Protein AF-A0A8T0TBL3-F1 (afdb_monomer_lite)

Sequence (130 aa):
MEKGKNKVEPILDEEERRWHKALHDFDIITEQFRSLIQKMNEWLQQHQESNEQAEETQAAPVGEESASVLLARATELSDTLWRFERELDDDDDCEASTSGSGLATDPEESLVEPKPEAPSADPKPEPSSP

Structure (mmCIF, N/CA/C/O backbone):
data_AF-A0A8T0TBL3-F1
#
_entry.id   AF-A0A8T0TBL3-F1
#
loop_
_atom_site.group_PDB
_atom_site.id
_atom_site.type_symbol
_atom_site.label_atom_id
_atom_site.label_alt_id
_atom_site.label_comp_id
_atom_site.label_asym_id
_atom_site.label_entity_id
_atom_site.label_seq_id
_atom_site.pdbx_PDB_ins_code
_atom_site.Cartn_x
_atom_site.Cartn_y
_atom_site.Cartn_z
_atom_site.occupancy
_atom_site.B_iso_or_equiv
_atom_site.auth_seq_id
_atom_site.auth_comp_id
_atom_site.auth_asym_id
_atom_site.auth_atom_id
_atom_site.pdbx_PDB_model_num
ATOM 1 N N . MET A 1 1 ? -2.395 33.628 -36.158 1.00 41.81 1 MET A N 1
ATOM 2 C CA . MET A 1 1 ? -2.385 32.156 -36.277 1.00 41.81 1 MET A CA 1
ATOM 3 C C . MET A 1 1 ? -1.526 31.626 -35.143 1.00 41.81 1 MET A C 1
ATOM 5 O O . MET A 1 1 ? -0.306 31.706 -35.232 1.00 41.81 1 MET A O 1
ATOM 9 N N . GLU A 1 2 ? -2.149 31.217 -34.037 1.00 49.22 2 GLU A N 1
ATOM 10 C CA . GLU A 1 2 ? -1.451 30.536 -32.942 1.00 49.22 2 GLU A CA 1
ATOM 11 C C . GLU A 1 2 ? -0.879 29.224 -33.476 1.00 49.22 2 GLU A C 1
ATOM 13 O O . GLU A 1 2 ? -1.616 28.353 -33.936 1.00 49.22 2 GLU A O 1
ATOM 18 N N . LYS A 1 3 ? 0.449 29.092 -33.465 1.00 55.41 3 LYS A N 1
ATOM 19 C CA . LYS A 1 3 ? 1.089 27.801 -33.699 1.00 55.41 3 LYS A CA 1
ATOM 20 C C . LYS A 1 3 ? 0.875 26.974 -32.441 1.00 55.41 3 LYS A C 1
ATOM 22 O O . LYS A 1 3 ? 1.502 27.242 -31.416 1.00 55.41 3 LYS A O 1
ATOM 27 N N . GLY A 1 4 ? -0.041 26.013 -32.532 1.00 59.50 4 GLY A N 1
ATOM 28 C CA . GLY A 1 4 ? -0.228 24.984 -31.521 1.00 59.50 4 GLY A CA 1
ATOM 29 C C . GLY A 1 4 ? 1.129 24.390 -31.168 1.00 59.50 4 GLY A C 1
ATOM 30 O O . GLY A 1 4 ? 1.851 23.896 -32.035 1.00 59.50 4 GLY A O 1
ATOM 31 N N . LYS A 1 5 ? 1.509 24.517 -29.897 1.00 59.78 5 LYS A N 1
ATOM 32 C CA . LYS A 1 5 ? 2.674 23.832 -29.350 1.00 59.78 5 LYS A CA 1
ATOM 33 C C . LYS A 1 5 ? 2.327 22.348 -29.376 1.00 59.78 5 LYS A C 1
ATOM 35 O O . LYS A 1 5 ? 1.626 21.874 -28.486 1.00 59.78 5 LYS A O 1
ATOM 40 N N . ASN A 1 6 ? 2.752 21.642 -30.420 1.00 61.88 6 ASN A N 1
ATOM 41 C CA . ASN A 1 6 ? 2.734 20.187 -30.414 1.00 61.88 6 ASN A CA 1
ATOM 42 C C . ASN A 1 6 ? 3.564 19.769 -29.199 1.00 61.88 6 ASN A C 1
ATOM 44 O O . ASN A 1 6 ? 4.763 20.048 -29.153 1.00 61.88 6 ASN A O 1
ATOM 48 N N . LYS A 1 7 ? 2.908 19.209 -28.177 1.00 58.91 7 LYS A N 1
ATOM 49 C CA . LYS A 1 7 ? 3.595 18.582 -27.051 1.00 58.91 7 LYS A CA 1
ATOM 50 C C . LYS A 1 7 ? 4.368 17.409 -27.641 1.00 58.91 7 LYS A C 1
ATOM 52 O O . LYS A 1 7 ? 3.777 16.391 -27.976 1.00 58.91 7 LYS A O 1
ATOM 57 N N . VAL A 1 8 ? 5.661 17.610 -27.865 1.00 64.19 8 VAL A N 1
ATOM 58 C CA . VAL A 1 8 ? 6.585 16.519 -28.146 1.00 64.19 8 VAL A CA 1
ATOM 59 C C . VAL A 1 8 ? 6.748 15.807 -26.814 1.00 64.19 8 VAL A C 1
ATOM 61 O O . VAL A 1 8 ? 7.282 16.395 -25.873 1.00 64.19 8 VAL A O 1
ATOM 64 N N . GLU A 1 9 ? 6.187 14.607 -26.697 1.00 64.12 9 GLU A N 1
ATOM 65 C CA . GLU A 1 9 ? 6.494 13.750 -25.558 1.00 64.12 9 GLU A CA 1
ATOM 66 C C . GLU A 1 9 ? 8.001 13.466 -25.571 1.00 64.12 9 GLU A C 1
ATOM 68 O O . GLU A 1 9 ? 8.557 13.200 -26.644 1.00 64.12 9 GLU A O 1
ATOM 73 N N . PRO A 1 10 ? 8.687 13.598 -24.424 1.00 69.81 10 PRO A N 1
ATOM 74 C CA . PRO A 1 10 ? 10.093 13.249 -24.345 1.00 69.81 10 PRO A CA 1
ATOM 75 C C . PRO A 1 10 ? 10.247 11.768 -24.702 1.00 69.81 10 PRO A C 1
ATOM 77 O O . PRO A 1 10 ? 9.549 10.911 -24.161 1.00 69.81 10 PRO A O 1
ATOM 80 N N . ILE A 1 11 ? 11.134 11.482 -25.654 1.00 78.75 11 ILE A N 1
ATOM 81 C CA . ILE A 1 11 ? 11.510 10.112 -25.994 1.00 78.75 11 ILE A CA 1
ATOM 82 C C . ILE A 1 11 ? 12.414 9.645 -24.859 1.00 78.75 11 ILE A C 1
ATOM 84 O O . ILE A 1 11 ? 13.592 9.989 -24.850 1.00 78.75 11 ILE A O 1
ATOM 88 N N . LEU A 1 12 ? 11.827 8.940 -23.894 1.00 80.25 12 LEU A N 1
ATOM 89 C CA . LEU A 1 12 ? 12.580 8.284 -22.832 1.00 80.25 12 LEU A CA 1
ATOM 90 C C . LEU A 1 12 ? 13.349 7.105 -23.421 1.00 80.25 12 LEU A C 1
ATOM 92 O O . LEU A 1 12 ? 12.801 6.355 -24.246 1.00 80.25 12 LEU A O 1
ATOM 96 N N . ASP A 1 13 ? 14.592 6.937 -22.988 1.00 87.75 13 ASP A N 1
ATOM 97 C CA . ASP A 1 13 ? 15.329 5.712 -23.272 1.00 87.75 13 ASP A CA 1
ATOM 98 C C . ASP A 1 13 ? 14.756 4.515 -22.478 1.00 87.75 13 ASP A C 1
ATOM 100 O O . ASP A 1 13 ? 13.783 4.632 -21.723 1.00 87.75 13 ASP A O 1
ATOM 104 N N . GLU A 1 14 ? 15.268 3.313 -22.747 1.00 87.62 14 GLU A N 1
ATOM 105 C CA . GLU A 1 14 ? 14.729 2.087 -22.144 1.00 87.62 14 GLU A CA 1
ATOM 106 C C . GLU A 1 14 ? 14.969 2.033 -20.628 1.00 87.62 14 GLU A C 1
ATOM 108 O O . GLU A 1 14 ? 14.106 1.566 -19.885 1.00 87.62 14 GLU A O 1
ATOM 113 N N . GLU A 1 15 ? 16.100 2.565 -20.167 1.00 88.38 15 GLU A N 1
ATOM 114 C CA . GLU A 1 15 ? 16.459 2.614 -18.752 1.00 88.38 15 GLU A CA 1
ATOM 115 C C . GLU A 1 15 ? 15.557 3.603 -18.005 1.00 88.38 15 GLU A C 1
ATOM 117 O O . GLU A 1 15 ? 14.950 3.254 -16.989 1.00 88.38 15 GLU A O 1
ATOM 122 N N . GLU A 1 16 ? 15.363 4.803 -18.553 1.00 90.38 16 GLU A N 1
ATOM 123 C CA . GLU A 1 16 ? 14.423 5.792 -18.032 1.00 90.38 16 GLU A CA 1
ATOM 124 C C . GLU A 1 16 ? 13.001 5.220 -17.966 1.00 90.38 16 GLU A C 1
ATOM 126 O O . GLU A 1 16 ? 12.301 5.394 -16.964 1.00 90.38 16 GLU A O 1
ATOM 131 N N . ARG A 1 17 ? 12.563 4.481 -18.996 1.00 90.12 17 ARG A N 1
ATOM 132 C CA . ARG A 1 17 ? 11.248 3.823 -18.989 1.00 90.12 17 ARG A CA 1
ATOM 133 C C . ARG A 1 17 ? 11.147 2.763 -17.890 1.00 90.12 17 ARG A C 1
ATOM 135 O O . ARG A 1 17 ? 10.107 2.695 -17.226 1.00 90.12 17 ARG A O 1
ATOM 142 N N . ARG A 1 18 ? 12.196 1.962 -17.678 1.00 90.25 18 ARG A N 1
ATOM 143 C CA . ARG A 1 18 ? 12.246 0.950 -16.612 1.00 90.25 18 ARG A CA 1
ATOM 144 C C . ARG A 1 18 ? 12.143 1.599 -15.236 1.00 90.25 18 ARG A C 1
ATOM 146 O O . ARG A 1 18 ? 11.291 1.189 -14.449 1.00 90.25 18 ARG A O 1
ATOM 153 N N . TRP A 1 19 ? 12.920 2.646 -14.968 1.00 93.25 19 TRP A N 1
ATOM 154 C CA . TRP A 1 19 ? 12.866 3.370 -13.695 1.00 93.25 19 TRP A CA 1
ATOM 155 C C . TRP A 1 19 ? 11.523 4.055 -13.464 1.00 93.25 19 TRP A C 1
ATOM 157 O O . TRP A 1 19 ? 10.980 3.992 -12.363 1.00 93.25 19 TRP A O 1
ATOM 167 N N . HIS A 1 20 ? 10.931 4.650 -14.501 1.00 93.19 20 HIS A N 1
ATOM 168 C CA . HIS A 1 20 ? 9.590 5.223 -14.400 1.00 93.19 20 HIS A CA 1
ATOM 169 C C . HIS A 1 20 ? 8.538 4.177 -14.020 1.00 93.19 20 HIS A C 1
ATOM 171 O O . HIS A 1 20 ? 7.677 4.449 -13.181 1.00 93.19 20 HIS A O 1
ATOM 177 N N . LYS A 1 21 ? 8.619 2.977 -14.603 1.00 93.50 21 LYS A N 1
ATOM 178 C CA . LYS A 1 21 ? 7.750 1.861 -14.227 1.00 93.50 21 LYS A CA 1
ATOM 179 C C . LYS A 1 21 ? 8.014 1.410 -12.788 1.00 93.50 21 LYS A C 1
ATOM 181 O O . LYS A 1 21 ? 7.062 1.249 -12.034 1.00 93.50 21 LYS A O 1
ATOM 186 N N . ALA A 1 22 ? 9.278 1.251 -12.399 1.00 95.00 22 ALA A N 1
ATOM 187 C CA . ALA A 1 22 ? 9.657 0.838 -11.049 1.00 95.00 22 ALA A CA 1
ATOM 188 C C . ALA A 1 22 ? 9.135 1.805 -9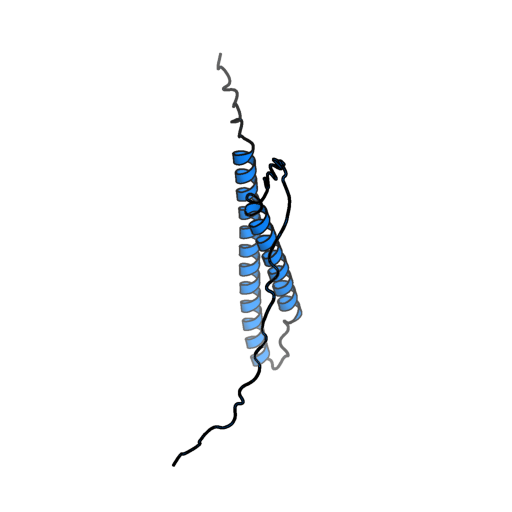.976 1.00 95.00 22 ALA A C 1
ATOM 190 O O . ALA A 1 22 ? 8.565 1.370 -8.980 1.00 95.00 22 ALA A O 1
ATOM 191 N N . LEU A 1 23 ? 9.268 3.114 -10.205 1.00 96.44 23 LEU A N 1
ATOM 192 C CA . LEU A 1 23 ? 8.747 4.142 -9.302 1.00 96.44 23 LEU A CA 1
ATOM 193 C C . LEU A 1 23 ? 7.223 4.065 -9.170 1.00 96.44 23 LEU A C 1
ATOM 195 O O . LEU A 1 23 ? 6.697 4.113 -8.063 1.00 96.44 23 LEU A O 1
ATOM 199 N N . HIS A 1 24 ? 6.517 3.895 -10.287 1.00 95.75 24 HIS A N 1
ATOM 200 C CA . HIS A 1 24 ? 5.064 3.753 -10.273 1.00 95.75 24 HIS A CA 1
ATOM 201 C C . HIS A 1 24 ? 4.606 2.489 -9.525 1.00 95.75 24 HIS A C 1
ATOM 203 O O . HIS A 1 24 ? 3.666 2.536 -8.732 1.00 95.75 24 HIS A O 1
ATOM 209 N N . ASP A 1 25 ? 5.275 1.358 -9.750 1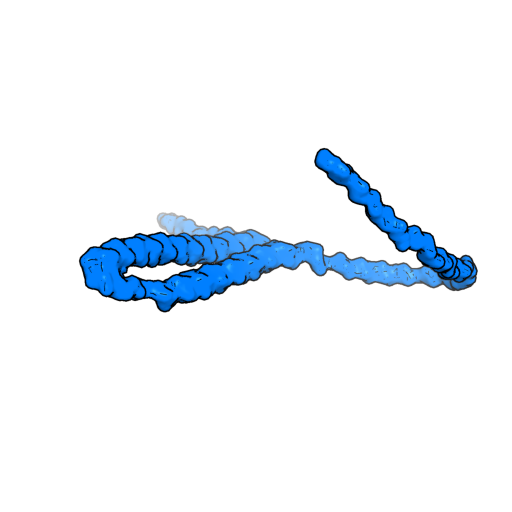.00 95.88 25 ASP A N 1
ATOM 210 C CA . ASP A 1 25 ? 4.963 0.105 -9.059 1.00 95.88 25 ASP A CA 1
ATOM 211 C C . ASP A 1 25 ? 5.252 0.220 -7.550 1.00 95.88 25 ASP A C 1
ATOM 213 O O . ASP A 1 25 ? 4.452 -0.234 -6.727 1.00 95.88 25 ASP A O 1
ATOM 217 N N . PHE A 1 26 ? 6.337 0.901 -7.172 1.00 96.94 26 PHE A N 1
ATOM 218 C CA . PHE A 1 26 ? 6.662 1.199 -5.778 1.00 96.94 26 PHE A CA 1
ATOM 219 C C . PHE A 1 26 ? 5.596 2.071 -5.098 1.00 96.94 26 PHE A C 1
ATOM 221 O O . PHE A 1 26 ? 5.167 1.763 -3.982 1.00 96.94 26 PHE A O 1
ATOM 228 N N . ASP A 1 27 ? 5.109 3.120 -5.767 1.00 97.62 27 ASP A N 1
ATOM 229 C CA . ASP A 1 27 ? 4.030 3.967 -5.245 1.00 97.62 27 ASP A CA 1
ATOM 230 C C . ASP A 1 27 ? 2.773 3.134 -4.944 1.00 97.62 27 ASP A C 1
ATOM 232 O O . ASP A 1 27 ? 2.207 3.222 -3.852 1.00 97.62 27 ASP A O 1
ATOM 236 N N . ILE A 1 28 ? 2.387 2.235 -5.853 1.00 97.44 28 ILE A N 1
ATOM 237 C CA . ILE A 1 28 ? 1.244 1.336 -5.640 1.00 97.44 28 ILE A CA 1
ATOM 238 C C . ILE A 1 28 ? 1.474 0.430 -4.426 1.00 97.44 28 ILE A C 1
ATOM 240 O O . ILE A 1 28 ? 0.595 0.306 -3.566 1.00 97.44 28 ILE A O 1
ATOM 244 N N . ILE A 1 29 ? 2.639 -0.218 -4.338 1.00 95.69 29 ILE A N 1
ATOM 245 C CA . ILE A 1 29 ? 2.960 -1.136 -3.236 1.00 95.69 29 ILE A CA 1
ATOM 246 C C . ILE A 1 29 ? 2.908 -0.389 -1.896 1.00 95.69 29 ILE A C 1
ATOM 248 O O . ILE A 1 29 ? 2.295 -0.867 -0.936 1.00 95.69 29 ILE A O 1
ATOM 252 N N . THR A 1 30 ? 3.488 0.809 -1.824 1.00 95.69 30 THR A N 1
ATOM 253 C CA . THR A 1 30 ? 3.511 1.602 -0.587 1.00 95.69 30 THR A CA 1
ATOM 254 C C . THR A 1 30 ? 2.127 2.109 -0.177 1.00 95.69 30 THR A C 1
ATOM 256 O O . THR A 1 30 ? 1.809 2.114 1.018 1.00 95.69 30 THR A O 1
ATOM 259 N N . GLU A 1 31 ? 1.256 2.463 -1.124 1.00 97.94 31 GLU A N 1
ATOM 260 C CA . GLU A 1 31 ? -0.144 2.793 -0.835 1.00 97.94 31 GLU A CA 1
ATOM 261 C C . GLU A 1 31 ? -0.910 1.600 -0.246 1.00 97.94 31 GLU A C 1
ATOM 263 O O . GLU A 1 31 ? -1.652 1.758 0.732 1.00 97.94 31 GLU A O 1
ATOM 268 N N . GLN A 1 32 ? -0.693 0.393 -0.779 1.00 97.12 32 GLN A N 1
ATOM 269 C CA . GLN A 1 32 ? -1.303 -0.828 -0.246 1.00 97.12 32 GLN A CA 1
ATOM 270 C C . GLN A 1 32 ? -0.853 -1.105 1.195 1.00 97.12 32 GLN A C 1
ATOM 272 O O . GLN A 1 32 ? -1.691 -1.405 2.051 1.00 97.12 32 GLN A O 1
ATOM 277 N N . PHE A 1 33 ? 0.441 -0.943 1.494 1.00 97.00 33 PHE A N 1
ATOM 278 C CA . PHE A 1 33 ? 0.961 -1.068 2.859 1.00 97.00 33 PHE A CA 1
ATOM 279 C C . PHE A 1 33 ? 0.357 -0.033 3.809 1.00 97.00 33 PHE A C 1
ATOM 281 O O . PHE A 1 33 ? -0.043 -0.377 4.923 1.00 97.00 33 PHE A O 1
ATOM 288 N N . ARG A 1 34 ? 0.230 1.225 3.375 1.00 97.69 34 ARG A N 1
ATOM 289 C CA . ARG A 1 34 ? -0.397 2.278 4.185 1.00 97.69 34 ARG A CA 1
ATOM 290 C C . ARG A 1 34 ? -1.847 1.932 4.524 1.00 97.69 34 ARG A C 1
ATOM 292 O O . ARG A 1 34 ? -2.252 2.071 5.677 1.00 97.69 34 ARG A O 1
ATOM 299 N N . SER A 1 35 ? -2.610 1.443 3.544 1.00 96.56 35 SER A N 1
ATOM 300 C CA . SER A 1 35 ? -3.993 1.002 3.758 1.00 96.56 35 SER A CA 1
ATOM 301 C C . SER A 1 35 ? -4.077 -0.180 4.727 1.00 96.56 35 SER A C 1
ATOM 303 O O . SER A 1 35 ? -4.950 -0.202 5.595 1.00 96.56 35 SER A O 1
ATOM 305 N N . LEU A 1 36 ? -3.160 -1.146 4.622 1.00 96.50 36 LEU A N 1
ATOM 306 C CA . LEU A 1 36 ? -3.102 -2.278 5.544 1.00 96.50 36 LEU A CA 1
ATOM 307 C C . LEU A 1 36 ? -2.835 -1.822 6.985 1.00 96.50 36 LEU A C 1
ATOM 309 O O . LEU A 1 36 ? -3.569 -2.223 7.884 1.00 96.50 36 LEU A O 1
ATOM 313 N N . ILE A 1 37 ? -1.842 -0.954 7.200 1.00 95.56 37 ILE A N 1
ATOM 314 C CA . ILE A 1 37 ? -1.520 -0.415 8.532 1.00 95.56 37 ILE A CA 1
ATOM 315 C C . ILE A 1 37 ? -2.732 0.303 9.130 1.00 95.56 37 ILE A C 1
ATOM 317 O O . ILE A 1 37 ? -3.052 0.105 10.300 1.00 95.56 37 ILE A O 1
ATOM 321 N N . GLN A 1 38 ? -3.444 1.097 8.326 1.00 95.25 38 GLN A N 1
ATOM 322 C CA . GLN A 1 38 ? -4.664 1.757 8.778 1.00 95.25 38 GLN A CA 1
ATOM 323 C C . GLN A 1 38 ? -5.717 0.742 9.245 1.00 95.25 38 GLN A C 1
ATOM 325 O O . GLN A 1 38 ? -6.232 0.869 10.353 1.00 95.25 38 GLN A O 1
ATOM 330 N N . LYS A 1 39 ? -5.991 -0.298 8.449 1.00 93.81 39 LYS A N 1
ATOM 331 C CA . LYS A 1 39 ? -6.959 -1.344 8.814 1.00 93.81 39 LYS A CA 1
ATOM 332 C C . LYS A 1 39 ? -6.540 -2.128 10.056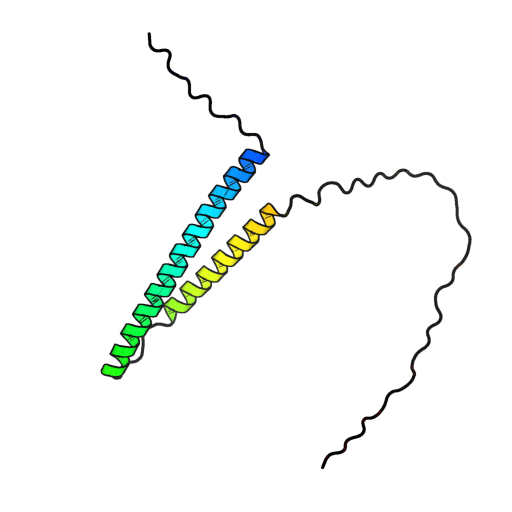 1.00 93.81 39 LYS A C 1
ATOM 334 O O . LYS A 1 39 ? -7.391 -2.491 10.859 1.00 93.81 39 LYS A O 1
ATOM 339 N N . MET A 1 40 ? -5.242 -2.377 10.231 1.00 93.69 40 MET A N 1
ATOM 340 C CA . MET A 1 40 ? -4.717 -3.013 11.442 1.00 93.69 40 MET A CA 1
ATOM 341 C C . MET A 1 40 ? -4.946 -2.145 12.683 1.00 93.69 40 MET A C 1
ATOM 343 O O . MET A 1 40 ? -5.344 -2.670 13.720 1.00 93.69 40 MET A O 1
ATOM 347 N N . ASN A 1 41 ? -4.753 -0.828 12.573 1.00 93.56 41 ASN A N 1
ATOM 348 C CA . ASN A 1 41 ? -5.023 0.104 13.668 1.00 93.56 41 ASN A CA 1
ATOM 349 C C . ASN A 1 41 ? -6.520 0.176 14.002 1.00 93.56 41 ASN A C 1
ATOM 351 O O . ASN A 1 41 ? -6.884 0.126 15.173 1.00 93.56 41 ASN A O 1
ATOM 355 N N . GLU A 1 42 ? -7.385 0.250 12.986 1.00 91.88 42 GLU A N 1
ATOM 356 C CA . GLU A 1 42 ? -8.844 0.237 13.163 1.00 91.88 42 GLU A CA 1
ATOM 357 C C . GLU A 1 42 ? -9.312 -1.055 13.843 1.00 91.88 42 GLU A C 1
ATOM 359 O O . GLU A 1 42 ? -10.097 -1.013 14.789 1.00 91.88 42 GLU A O 1
ATOM 364 N N . TRP A 1 43 ? -8.786 -2.204 13.410 1.00 89.88 43 TRP A N 1
ATOM 365 C CA . TRP A 1 43 ? -9.076 -3.489 14.038 1.00 89.88 43 TRP A CA 1
ATOM 366 C C . TRP A 1 43 ? -8.614 -3.537 15.499 1.00 89.88 43 TRP A C 1
ATOM 368 O O . TRP A 1 43 ? -9.365 -3.992 16.361 1.00 89.88 43 TRP A O 1
ATOM 378 N N . LEU A 1 44 ? -7.412 -3.034 15.799 1.00 89.94 44 LEU A N 1
ATOM 379 C CA . LEU A 1 44 ? -6.890 -2.998 17.166 1.00 89.94 44 LEU A CA 1
ATOM 380 C C . LEU A 1 44 ? -7.780 -2.150 18.083 1.00 89.94 44 LEU A C 1
ATOM 382 O O . LEU A 1 44 ? -8.068 -2.560 19.206 1.00 89.94 44 LEU A O 1
ATOM 386 N N . GLN A 1 45 ? -8.241 -0.999 17.592 1.00 89.06 45 GLN A N 1
ATOM 387 C CA . GLN A 1 45 ? -9.137 -0.124 18.339 1.00 89.06 45 GLN A CA 1
ATOM 388 C C . GLN A 1 45 ? -10.498 -0.791 18.591 1.00 89.06 45 GLN A C 1
ATOM 390 O O . GLN A 1 45 ? -10.958 -0.827 19.730 1.00 89.06 45 GLN A O 1
ATOM 395 N N . GLN A 1 46 ? -11.107 -1.396 17.566 1.00 86.44 46 GLN A N 1
ATOM 396 C CA . GLN A 1 46 ? -12.369 -2.133 17.715 1.00 86.44 46 GLN A CA 1
ATOM 397 C C . GLN A 1 46 ? -12.248 -3.289 18.710 1.00 86.44 46 GLN A C 1
ATOM 399 O O . GLN A 1 46 ? -13.149 -3.518 19.514 1.00 86.44 46 GLN A O 1
ATOM 404 N N . HIS A 1 47 ? -11.131 -4.018 18.673 1.00 84.75 47 HIS A N 1
ATOM 405 C CA . HIS A 1 47 ? -10.892 -5.117 19.599 1.00 84.75 47 HIS A CA 1
ATOM 406 C C . HIS A 1 47 ? -10.767 -4.620 21.047 1.00 84.75 47 HIS A C 1
ATOM 408 O O . HIS A 1 47 ? -11.260 -5.279 21.959 1.00 84.75 47 HIS A O 1
ATOM 414 N N . GLN A 1 48 ? -10.137 -3.464 21.281 1.00 84.56 48 GLN A N 1
ATOM 415 C CA . GLN A 1 48 ? -10.066 -2.855 22.614 1.00 84.56 48 GLN A CA 1
ATOM 416 C C . GLN A 1 48 ? -11.453 -2.440 23.118 1.00 84.56 48 GLN A C 1
ATOM 418 O O . GLN A 1 48 ? -11.853 -2.874 24.195 1.00 84.56 48 GLN A O 1
ATOM 423 N N . GLU A 1 49 ? -12.215 -1.700 22.309 1.00 85.19 49 GLU A N 1
ATOM 424 C CA . GLU A 1 49 ? -13.574 -1.252 22.650 1.00 85.19 49 GLU A CA 1
ATOM 425 C C . GLU A 1 49 ? -14.520 -2.439 22.915 1.00 85.19 49 GLU A C 1
ATOM 427 O O . GLU A 1 49 ? -15.295 -2.438 23.874 1.00 85.19 49 GLU A O 1
ATOM 432 N N . SER A 1 50 ? -14.429 -3.498 22.100 1.00 80.75 50 SER A N 1
ATOM 433 C CA . SER A 1 50 ? -15.211 -4.721 22.308 1.00 80.75 50 SER A CA 1
ATOM 434 C C . SER A 1 50 ? -14.817 -5.448 23.590 1.00 80.75 50 SER A C 1
ATOM 436 O O . SER A 1 50 ? -15.680 -6.062 24.216 1.00 80.75 50 SER A O 1
ATOM 438 N N . ASN A 1 51 ? -13.538 -5.435 23.964 1.00 78.94 51 ASN A N 1
ATOM 439 C CA . ASN A 1 51 ? -13.066 -6.124 25.158 1.00 78.94 51 ASN A CA 1
ATOM 440 C C . ASN A 1 51 ? -13.496 -5.385 26.435 1.00 78.94 51 ASN A C 1
ATOM 442 O O . ASN A 1 51 ? -13.901 -6.031 27.397 1.00 78.94 51 ASN A O 1
ATOM 446 N N . GLU A 1 52 ? -13.503 -4.050 26.416 1.00 80.25 52 GLU A N 1
ATOM 447 C CA . GLU A 1 52 ? -14.061 -3.223 27.496 1.00 80.25 52 GLU A CA 1
ATOM 448 C C . GLU A 1 52 ? -15.566 -3.487 27.689 1.00 80.25 52 GLU A C 1
ATOM 450 O O . GLU A 1 52 ? -16.020 -3.722 28.809 1.00 80.25 52 GLU A O 1
ATOM 455 N N . GLN A 1 53 ? -16.343 -3.553 26.599 1.00 73.88 53 GLN A N 1
ATOM 456 C CA . GLN A 1 53 ? -17.766 -3.921 26.673 1.00 73.88 53 GLN A CA 1
ATOM 457 C C . GLN A 1 53 ? -17.990 -5.359 27.147 1.00 73.88 53 GLN A C 1
ATOM 459 O O . GLN A 1 53 ? -18.942 -5.629 27.883 1.00 73.88 53 GLN A O 1
ATOM 464 N N . ALA A 1 54 ? -17.146 -6.298 26.720 1.00 74.00 54 ALA A N 1
ATOM 465 C CA . ALA A 1 54 ? -17.224 -7.693 27.138 1.00 74.00 54 ALA A CA 1
ATOM 466 C C . ALA A 1 54 ? -16.949 -7.847 28.643 1.00 74.00 54 ALA A C 1
ATOM 468 O O . ALA A 1 54 ? -17.636 -8.623 29.310 1.00 74.00 54 ALA A O 1
ATOM 469 N N . GLU A 1 55 ? -16.011 -7.070 29.191 1.00 72.12 55 GLU A N 1
ATOM 470 C CA . GLU A 1 55 ? -15.729 -7.008 30.629 1.00 72.12 55 GLU A CA 1
ATOM 471 C C . GLU A 1 55 ? -16.912 -6.414 31.415 1.00 72.12 55 GLU A C 1
ATOM 473 O O . GLU A 1 55 ? -17.285 -6.942 32.464 1.00 72.12 55 GLU A O 1
ATOM 478 N N . GLU A 1 56 ? -17.576 -5.389 30.870 1.00 73.56 56 GLU A N 1
ATOM 479 C CA . GLU A 1 56 ? -18.782 -4.796 31.465 1.00 73.56 56 GLU A CA 1
ATOM 480 C C . GLU A 1 56 ? -19.996 -5.748 31.432 1.00 73.56 56 GLU A C 1
ATOM 482 O O . GLU A 1 56 ? -20.820 -5.748 32.349 1.00 73.56 56 GLU A O 1
ATOM 487 N N . THR A 1 57 ? -20.106 -6.596 30.403 1.00 76.88 57 THR A N 1
ATOM 488 C CA . THR A 1 57 ? -21.289 -7.447 30.157 1.00 76.88 57 THR A CA 1
ATOM 489 C C . THR A 1 57 ? -21.099 -8.943 30.443 1.00 76.88 57 THR A C 1
ATOM 491 O O . THR A 1 57 ? -22.063 -9.699 30.326 1.00 76.88 57 THR A O 1
ATOM 494 N N . GLN A 1 58 ? -19.901 -9.390 30.847 1.00 66.62 58 GLN A N 1
ATOM 495 C CA . GLN A 1 58 ? -19.519 -10.814 30.953 1.00 66.62 58 GLN A CA 1
ATOM 496 C C . GLN A 1 58 ? -19.798 -11.623 29.667 1.00 66.62 58 GLN A C 1
ATOM 498 O O . GLN A 1 58 ? -20.186 -12.793 29.722 1.00 66.62 58 GLN A O 1
ATOM 503 N N . ALA A 1 59 ? -19.621 -11.006 28.499 1.00 61.00 59 ALA A N 1
ATOM 504 C CA . ALA A 1 59 ? -19.764 -11.664 27.201 1.00 61.00 59 ALA A CA 1
ATOM 505 C C . ALA A 1 59 ? -18.401 -12.132 26.656 1.00 61.00 59 ALA A C 1
ATOM 507 O O . ALA A 1 59 ? -17.351 -11.671 27.096 1.00 61.00 59 ALA A O 1
ATOM 508 N N . ALA A 1 60 ? -18.398 -13.062 25.698 1.00 59.47 60 ALA A N 1
ATOM 509 C CA . ALA A 1 60 ? -17.167 -13.467 25.018 1.00 59.47 60 ALA A CA 1
ATOM 510 C C . ALA A 1 60 ? -16.752 -12.407 23.975 1.00 59.47 60 ALA A C 1
ATOM 512 O O . ALA A 1 60 ? -17.624 -11.922 23.247 1.00 59.47 60 ALA A O 1
ATOM 513 N N . PRO A 1 61 ? -15.456 -12.066 23.860 1.00 59.44 61 PRO A N 1
ATOM 514 C CA . PRO A 1 61 ? -14.984 -11.133 22.842 1.00 59.44 61 PRO A CA 1
ATOM 515 C C . PRO A 1 61 ? -15.133 -11.740 21.439 1.00 59.44 61 PRO A C 1
ATOM 517 O O . PRO A 1 61 ? -14.839 -12.915 21.214 1.00 59.44 61 PRO A O 1
ATOM 520 N N . VAL A 1 62 ? -15.588 -10.931 20.483 1.00 59.88 62 VAL A N 1
ATOM 521 C CA . VAL A 1 62 ? -15.740 -11.302 19.067 1.00 59.88 62 VAL A CA 1
ATOM 522 C C . VAL A 1 62 ? -14.560 -10.700 18.301 1.00 59.88 62 VAL A C 1
ATOM 524 O O . VAL A 1 62 ? -14.424 -9.481 18.294 1.00 59.88 62 VAL A O 1
ATOM 527 N N . GLY A 1 63 ? -13.691 -11.498 17.656 1.00 59.03 63 GLY A N 1
ATOM 528 C CA . GLY A 1 63 ? -12.570 -10.878 16.923 1.00 59.03 63 GLY A CA 1
ATOM 529 C C . GLY A 1 63 ? -11.551 -11.718 16.138 1.00 59.03 63 GLY A C 1
ATOM 530 O O . GLY A 1 63 ? -10.755 -11.112 15.420 1.00 59.03 63 GLY A O 1
ATOM 531 N N . GLU A 1 64 ? -11.530 -13.055 16.213 1.00 59.25 64 GLU A N 1
ATOM 532 C CA . GLU A 1 64 ? -10.431 -13.843 15.605 1.00 59.25 64 GLU A CA 1
ATOM 533 C C . GLU A 1 64 ? -10.390 -13.817 14.065 1.00 59.25 64 GLU A C 1
ATOM 535 O O . GLU A 1 64 ? -9.302 -13.754 13.490 1.00 59.25 64 GLU A O 1
ATOM 540 N N . GLU A 1 65 ? -11.537 -13.798 13.375 1.00 61.16 65 GLU A N 1
ATOM 541 C CA . GLU A 1 65 ? -11.571 -13.860 11.900 1.00 61.16 65 GLU A CA 1
ATOM 542 C C . GLU A 1 65 ? -10.884 -12.655 11.228 1.00 61.16 65 GLU A C 1
ATOM 544 O O . GLU A 1 65 ? -10.267 -12.796 10.171 1.00 61.16 65 GLU A O 1
ATOM 549 N N . SER A 1 66 ? -10.910 -11.479 11.860 1.00 79.75 66 SER A N 1
ATOM 550 C CA . SER A 1 66 ? -10.303 -10.261 11.310 1.00 79.75 66 SER A CA 1
ATOM 551 C C . SER A 1 66 ? -8.772 -10.255 11.412 1.00 79.75 66 SER A C 1
ATOM 553 O O . SER A 1 66 ? -8.100 -9.737 10.518 1.00 79.75 66 SER A O 1
ATOM 555 N N . ALA A 1 67 ? -8.197 -10.874 12.449 1.00 85.88 67 ALA A N 1
ATOM 556 C CA . ALA A 1 67 ? -6.746 -10.909 12.651 1.00 85.88 67 ALA A CA 1
ATOM 557 C C . ALA A 1 67 ? -6.040 -11.762 11.587 1.00 85.88 67 ALA A C 1
ATOM 559 O O . ALA A 1 67 ? -5.040 -11.340 11.001 1.00 85.88 67 ALA A O 1
ATOM 560 N N . SER A 1 68 ? -6.579 -12.951 11.297 1.00 89.50 68 SER A N 1
ATOM 561 C CA . SER A 1 68 ? -6.006 -13.857 10.296 1.00 89.50 68 SER A CA 1
A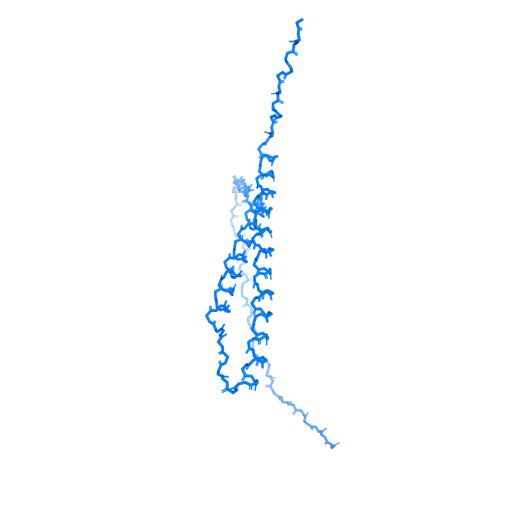TOM 562 C C . SER A 1 68 ? -6.052 -13.268 8.885 1.00 89.50 68 SER A C 1
ATOM 564 O O . SER A 1 68 ? -5.099 -13.432 8.126 1.00 89.50 68 SER A O 1
ATOM 566 N N . VAL A 1 69 ? -7.118 -12.537 8.542 1.00 91.00 69 VAL A N 1
ATOM 567 C CA . VAL A 1 69 ? -7.246 -11.860 7.240 1.00 91.00 69 VAL A CA 1
ATOM 568 C C . VAL A 1 69 ? -6.210 -10.743 7.089 1.00 91.00 69 VAL A C 1
ATOM 570 O O . VAL A 1 69 ? -5.562 -10.644 6.046 1.00 91.00 69 VAL A O 1
ATOM 573 N N . LEU A 1 70 ? -6.011 -9.925 8.128 1.00 92.81 70 LEU A N 1
ATOM 574 C CA . LEU A 1 70 ? -4.993 -8.868 8.123 1.00 92.81 70 LEU A CA 1
ATOM 575 C C . LEU A 1 70 ? -3.579 -9.447 8.016 1.00 92.81 70 LEU A C 1
ATOM 577 O O . LEU A 1 70 ? -2.767 -8.938 7.245 1.00 92.81 70 LEU A O 1
ATOM 581 N N . LEU A 1 71 ? -3.304 -10.542 8.731 1.00 94.44 71 LEU A N 1
ATOM 582 C CA . LEU A 1 71 ? -2.019 -11.233 8.663 1.00 94.44 71 LEU A CA 1
ATOM 583 C C . LEU A 1 71 ? -1.757 -11.813 7.269 1.00 94.44 71 LEU A C 1
ATOM 585 O O . LEU A 1 71 ? -0.682 -11.597 6.716 1.00 94.44 71 LEU A O 1
ATOM 589 N N . ALA A 1 72 ? -2.739 -12.494 6.672 1.00 95.31 72 ALA A N 1
ATOM 590 C CA . ALA A 1 72 ? -2.610 -13.035 5.321 1.00 95.31 72 ALA A CA 1
ATOM 591 C C . ALA A 1 72 ? -2.309 -11.926 4.299 1.00 95.31 72 ALA A C 1
ATOM 593 O O . ALA A 1 72 ? -1.424 -12.081 3.455 1.00 95.31 72 ALA A O 1
ATOM 594 N N . ARG A 1 73 ? -2.985 -10.774 4.421 1.00 95.75 73 ARG A N 1
ATOM 595 C CA . ARG A 1 73 ? -2.723 -9.615 3.561 1.00 95.75 73 ARG A CA 1
ATOM 596 C C . ARG A 1 73 ? -1.327 -9.029 3.778 1.00 95.75 73 ARG A C 1
ATOM 598 O O . ARG A 1 73 ? -0.695 -8.621 2.807 1.00 95.75 73 ARG A O 1
ATOM 605 N N . ALA A 1 74 ? -0.840 -8.998 5.018 1.00 96.00 74 ALA A N 1
ATOM 606 C CA . ALA A 1 74 ? 0.524 -8.572 5.323 1.00 96.00 74 ALA A CA 1
ATOM 607 C C . ALA A 1 74 ? 1.554 -9.478 4.638 1.00 96.00 74 ALA A C 1
ATOM 609 O O . ALA A 1 74 ? 2.452 -8.979 3.968 1.00 96.00 74 ALA A O 1
ATOM 610 N N . THR A 1 75 ? 1.381 -10.799 4.738 1.00 97.50 75 THR A N 1
ATOM 611 C CA . THR A 1 75 ? 2.271 -11.775 4.098 1.00 97.50 75 THR A CA 1
ATOM 612 C C . THR A 1 75 ? 2.301 -11.618 2.578 1.00 97.50 75 THR A C 1
ATOM 614 O O . THR A 1 75 ? 3.380 -11.604 1.992 1.00 97.50 75 THR A O 1
ATOM 617 N N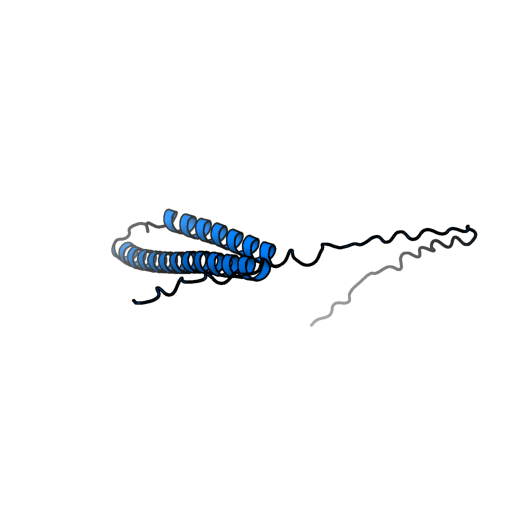 . GLU A 1 76 ? 1.142 -11.449 1.939 1.00 97.75 76 GLU A N 1
ATOM 618 C CA . GLU A 1 76 ? 1.046 -11.243 0.488 1.00 97.75 76 GLU A CA 1
ATOM 619 C C . GLU A 1 76 ? 1.763 -9.959 0.032 1.00 97.75 76 GLU A C 1
ATOM 621 O O . GLU A 1 76 ? 2.492 -9.963 -0.963 1.00 97.75 76 GLU A O 1
ATOM 626 N N . LEU A 1 77 ? 1.591 -8.853 0.765 1.00 96.50 77 LEU A N 1
ATOM 627 C CA . LEU A 1 77 ? 2.253 -7.589 0.436 1.00 96.50 77 LEU A CA 1
ATOM 628 C C . LEU A 1 77 ? 3.766 -7.646 0.674 1.00 96.50 77 LEU A C 1
ATOM 630 O O . LEU A 1 77 ? 4.520 -7.108 -0.134 1.00 96.50 77 LEU A O 1
ATOM 634 N N . SER A 1 78 ? 4.224 -8.327 1.727 1.00 96.94 78 SER A N 1
ATOM 635 C CA . SER A 1 78 ? 5.656 -8.551 1.969 1.00 96.94 78 SER A CA 1
ATOM 636 C C . SER A 1 78 ? 6.308 -9.364 0.852 1.00 96.94 78 SER A C 1
ATOM 638 O O . SER A 1 78 ? 7.379 -9.008 0.374 1.00 96.94 78 SER A O 1
ATOM 640 N N . ASP A 1 79 ? 5.644 -10.422 0.397 1.00 97.62 79 ASP A N 1
ATOM 641 C CA . ASP A 1 79 ? 6.094 -11.248 -0.725 1.00 97.62 79 ASP A CA 1
ATOM 642 C C . ASP A 1 79 ? 6.089 -10.465 -2.054 1.00 97.62 79 ASP A C 1
ATOM 644 O O . ASP A 1 79 ? 6.993 -10.607 -2.877 1.00 97.62 79 ASP A O 1
ATOM 648 N N . THR A 1 80 ? 5.121 -9.565 -2.244 1.00 96.88 80 THR A N 1
ATOM 649 C CA . THR A 1 80 ? 5.091 -8.643 -3.392 1.00 96.88 80 THR A CA 1
ATOM 650 C C . THR A 1 80 ? 6.279 -7.679 -3.383 1.00 96.88 80 THR A C 1
ATOM 652 O O . THR A 1 80 ? 6.932 -7.518 -4.413 1.00 96.88 80 THR A O 1
ATOM 655 N N . LEU A 1 81 ? 6.591 -7.076 -2.231 1.00 96.44 81 LEU A N 1
ATOM 656 C CA . LEU A 1 81 ? 7.736 -6.174 -2.087 1.00 96.44 81 LEU A CA 1
ATOM 657 C C . LEU A 1 81 ? 9.059 -6.903 -2.338 1.00 96.44 81 LEU A C 1
ATOM 659 O O . LEU A 1 81 ? 9.888 -6.411 -3.092 1.00 96.44 81 LEU A O 1
ATOM 663 N N . TRP A 1 82 ? 9.218 -8.107 -1.788 1.00 95.31 82 TRP A N 1
ATOM 664 C CA . TRP A 1 82 ? 10.421 -8.911 -1.997 1.00 95.31 82 TRP A CA 1
ATOM 665 C C . TRP A 1 82 ? 10.660 -9.244 -3.478 1.00 95.31 82 TRP A C 1
ATOM 667 O O . TRP A 1 82 ? 11.784 -9.157 -3.969 1.00 95.31 82 TRP A O 1
ATOM 677 N N . ARG A 1 83 ? 9.603 -9.601 -4.224 1.00 95.25 83 ARG A N 1
ATOM 678 C CA . ARG A 1 83 ? 9.726 -9.830 -5.674 1.00 95.25 83 ARG A CA 1
ATOM 679 C C . ARG A 1 83 ? 10.100 -8.561 -6.427 1.00 95.25 83 ARG A C 1
ATOM 681 O O . ARG A 1 83 ? 10.887 -8.647 -7.362 1.00 95.25 83 ARG A O 1
ATOM 688 N N . PHE A 1 84 ? 9.520 -7.427 -6.040 1.00 94.75 84 PHE A N 1
ATOM 689 C CA . PHE A 1 84 ? 9.836 -6.133 -6.632 1.00 94.75 84 PHE A CA 1
ATOM 690 C C . PHE A 1 84 ? 11.312 -5.770 -6.425 1.00 94.75 84 PHE A C 1
ATOM 692 O O . PHE A 1 84 ? 11.975 -5.420 -7.391 1.00 94.75 84 PHE A O 1
ATOM 699 N N . GLU A 1 85 ? 11.837 -5.918 -5.207 1.00 92.94 85 GLU A N 1
ATOM 700 C CA . GLU A 1 85 ? 13.253 -5.667 -4.900 1.00 92.94 85 GLU A CA 1
ATOM 701 C C . GLU A 1 85 ? 14.176 -6.555 -5.743 1.00 92.94 85 GLU A C 1
ATOM 703 O O . GLU A 1 85 ? 15.104 -6.061 -6.372 1.00 92.94 85 GLU A O 1
ATOM 708 N N . ARG A 1 86 ? 13.859 -7.849 -5.864 1.00 91.00 86 ARG A N 1
ATOM 709 C CA . ARG A 1 86 ? 14.648 -8.770 -6.691 1.00 91.00 86 ARG A CA 1
ATOM 710 C C . ARG A 1 86 ? 14.646 -8.406 -8.183 1.00 91.00 86 ARG A C 1
ATOM 712 O O . ARG A 1 86 ? 15.680 -8.495 -8.825 1.00 91.00 86 ARG A O 1
ATOM 719 N N . GLU A 1 87 ? 13.507 -7.984 -8.732 1.00 89.56 87 GLU A N 1
ATOM 720 C CA . GLU A 1 87 ? 13.400 -7.538 -10.137 1.00 89.56 87 GLU A CA 1
ATOM 721 C C . GLU A 1 87 ? 14.265 -6.289 -10.423 1.00 89.56 87 GLU A C 1
ATOM 723 O O . GLU A 1 87 ? 14.677 -6.052 -11.564 1.00 89.56 87 GLU A O 1
ATOM 728 N N . LEU A 1 88 ? 14.537 -5.475 -9.397 1.00 88.44 88 LEU A N 1
ATOM 729 C CA . LEU A 1 88 ? 15.463 -4.345 -9.496 1.00 88.44 88 LEU A CA 1
ATOM 730 C C . LEU A 1 88 ? 16.932 -4.777 -9.417 1.00 88.44 88 LEU A C 1
ATOM 732 O O . LEU A 1 88 ? 17.764 -4.132 -10.045 1.00 88.44 88 LEU A O 1
ATOM 736 N N . ASP A 1 89 ? 17.236 -5.848 -8.681 1.00 83.81 89 ASP A N 1
ATOM 737 C CA . ASP A 1 89 ? 18.603 -6.334 -8.453 1.00 83.81 89 ASP A CA 1
ATOM 738 C C . ASP A 1 89 ? 19.139 -7.264 -9.567 1.00 83.81 89 ASP A C 1
ATOM 740 O O . ASP A 1 89 ? 20.352 -7.410 -9.698 1.00 83.81 89 ASP A O 1
ATOM 744 N N . ASP A 1 90 ? 18.281 -7.882 -10.391 1.00 65.56 90 ASP A N 1
ATOM 745 C CA . ASP A 1 90 ? 18.652 -8.868 -11.435 1.00 65.56 90 ASP A CA 1
ATOM 746 C C . ASP A 1 90 ? 19.433 -8.278 -12.655 1.00 65.56 90 ASP A C 1
ATOM 748 O O . ASP A 1 90 ? 19.431 -8.854 -13.745 1.00 65.56 90 ASP A O 1
ATOM 752 N N . ASP A 1 91 ? 20.135 -7.148 -12.497 1.00 59.81 91 ASP A N 1
ATOM 753 C CA . ASP A 1 91 ? 20.900 -6.452 -13.552 1.00 59.81 91 ASP A CA 1
ATOM 754 C C . ASP A 1 91 ? 22.408 -6.785 -13.631 1.00 59.81 91 ASP A C 1
ATOM 756 O O . ASP A 1 91 ? 23.089 -6.243 -14.502 1.00 59.81 91 ASP A O 1
ATOM 760 N N . ASP A 1 92 ? 22.953 -7.687 -12.801 1.00 56.47 92 ASP A N 1
ATOM 761 C CA . ASP A 1 92 ? 24.422 -7.866 -12.683 1.00 56.47 92 ASP A CA 1
ATOM 762 C C . ASP A 1 92 ? 25.017 -9.215 -13.162 1.00 56.47 92 ASP A C 1
ATOM 764 O O . ASP A 1 92 ? 26.218 -9.426 -13.019 1.00 56.47 92 ASP A O 1
ATOM 768 N N . ASP A 1 93 ? 24.253 -10.126 -13.787 1.00 59.16 93 ASP A N 1
ATOM 769 C CA . ASP A 1 93 ? 24.775 -11.461 -14.184 1.00 59.16 93 ASP A CA 1
ATOM 770 C C . ASP A 1 93 ? 24.548 -11.859 -15.661 1.00 59.16 93 ASP A C 1
ATOM 772 O O . ASP A 1 93 ? 24.502 -13.039 -16.021 1.00 59.16 93 ASP A O 1
ATOM 776 N N . CYS A 1 94 ? 24.476 -10.889 -16.576 1.00 56.12 94 CYS A N 1
ATOM 777 C CA . CYS A 1 94 ? 24.640 -11.147 -18.012 1.00 56.12 94 CYS A CA 1
ATOM 778 C C . CYS A 1 94 ? 25.961 -10.561 -18.507 1.00 56.12 94 CYS A C 1
ATOM 780 O O . CYS A 1 94 ? 26.012 -9.412 -18.912 1.00 56.12 94 CYS A O 1
ATOM 782 N N . GLU A 1 95 ? 27.029 -11.355 -18.416 1.00 50.56 95 GLU A N 1
ATOM 783 C CA . GLU A 1 95 ? 28.064 -11.563 -19.446 1.00 50.56 95 GLU A CA 1
ATOM 784 C C . GLU A 1 95 ? 29.224 -12.372 -18.821 1.00 50.56 95 GLU A C 1
ATOM 786 O O . GLU A 1 95 ? 30.362 -11.912 -18.699 1.00 50.56 95 GLU A O 1
ATOM 791 N N . ALA A 1 96 ? 28.984 -13.641 -18.467 1.00 52.44 96 ALA A N 1
ATOM 792 C CA . ALA A 1 96 ? 30.078 -14.609 -18.397 1.00 52.44 96 ALA A CA 1
ATOM 793 C C . ALA A 1 96 ? 30.538 -14.914 -19.834 1.00 52.44 96 ALA A C 1
ATOM 795 O O . ALA A 1 96 ? 30.248 -15.968 -20.400 1.00 52.44 96 ALA A O 1
ATOM 796 N N . SER A 1 97 ? 31.245 -13.963 -20.448 1.00 50.78 97 SER A N 1
ATOM 797 C CA . SER A 1 97 ? 31.991 -14.179 -21.682 1.00 50.78 97 SER A CA 1
ATOM 798 C C . SER A 1 97 ? 33.082 -15.211 -21.402 1.00 50.78 97 SER A C 1
ATOM 800 O O . SER A 1 97 ? 34.212 -14.881 -21.036 1.00 50.78 97 SER A O 1
ATOM 802 N N . THR A 1 98 ? 32.759 -16.492 -21.575 1.00 49.91 98 THR A N 1
ATOM 803 C CA . THR A 1 98 ? 33.756 -17.556 -21.652 1.00 49.91 98 THR A CA 1
ATOM 804 C C . THR A 1 98 ? 34.494 -17.384 -22.976 1.00 49.91 98 THR A C 1
ATOM 806 O O . THR A 1 98 ? 34.185 -18.025 -23.981 1.00 49.91 98 THR A O 1
ATOM 809 N N . SER A 1 99 ? 35.452 -16.459 -23.008 1.00 50.12 99 SER A N 1
ATOM 810 C CA . SER A 1 99 ? 36.364 -16.306 -24.134 1.00 50.12 99 SER A CA 1
ATOM 811 C C . SER A 1 99 ? 37.343 -17.480 -24.090 1.00 50.12 99 SER A C 1
ATOM 813 O O . SER A 1 99 ? 38.428 -17.418 -23.515 1.00 50.12 99 SER A O 1
ATOM 815 N N . GLY A 1 100 ? 36.886 -18.615 -24.622 1.00 54.59 100 GLY A N 1
ATOM 816 C CA . GLY A 1 100 ? 37.669 -19.824 -24.807 1.00 54.59 100 GLY A CA 1
ATOM 817 C C . GLY A 1 100 ? 38.716 -19.601 -25.888 1.00 54.59 100 GLY A C 1
ATOM 818 O O . GLY A 1 100 ? 38.505 -19.957 -27.044 1.00 54.59 100 GLY A O 1
ATOM 819 N N . SER A 1 101 ? 39.859 -19.029 -25.515 1.00 50.19 101 SER A N 1
ATOM 820 C CA . SER A 1 101 ? 41.051 -19.060 -26.356 1.00 50.19 101 SER A CA 1
ATOM 821 C C . SER A 1 101 ? 41.861 -20.301 -25.999 1.00 50.19 101 SER A C 1
ATOM 823 O O . SER A 1 101 ? 42.724 -20.279 -25.125 1.00 50.19 101 SER A O 1
ATOM 825 N N . GLY A 1 102 ? 41.544 -21.407 -26.667 1.00 51.38 102 GLY A N 1
ATOM 826 C CA . GLY A 1 102 ? 42.365 -22.607 -26.633 1.00 51.38 102 GLY A CA 1
ATOM 827 C C . GLY A 1 102 ? 43.681 -22.398 -27.380 1.00 51.38 102 GLY A C 1
ATOM 828 O O . GLY A 1 102 ? 43.679 -22.014 -28.547 1.00 51.38 102 GLY A O 1
ATOM 829 N N . LEU A 1 103 ? 44.799 -22.729 -26.733 1.00 43.81 103 LEU A N 1
ATOM 830 C CA . LEU A 1 103 ? 45.938 -23.338 -27.413 1.00 43.81 103 LEU A CA 1
ATOM 831 C C . LEU A 1 103 ? 46.697 -24.244 -26.434 1.00 43.81 103 LEU A C 1
ATOM 833 O O . LEU A 1 103 ? 47.028 -23.851 -25.320 1.00 43.81 103 LEU A O 1
ATOM 837 N N . ALA A 1 104 ? 46.882 -25.483 -26.872 1.00 51.31 104 ALA A N 1
ATOM 838 C CA . ALA A 1 104 ? 47.355 -26.638 -26.125 1.00 51.31 104 ALA A CA 1
ATOM 839 C C . ALA A 1 104 ? 48.888 -26.763 -26.077 1.00 51.31 104 ALA A C 1
ATOM 841 O O . ALA A 1 104 ? 49.538 -26.347 -27.030 1.00 51.31 104 ALA A O 1
ATOM 842 N N . THR A 1 105 ? 49.401 -27.413 -25.019 1.00 45.91 105 THR A N 1
ATOM 843 C CA . THR A 1 105 ? 50.434 -28.489 -24.976 1.00 45.91 105 THR A CA 1
ATOM 844 C C . THR A 1 105 ? 50.667 -28.836 -23.493 1.00 45.91 105 THR A C 1
ATOM 846 O O . THR A 1 105 ? 51.122 -27.972 -22.753 1.00 45.91 105 THR A O 1
ATOM 849 N N . ASP A 1 106 ? 50.094 -29.914 -22.954 1.00 39.91 106 ASP A N 1
ATOM 850 C CA . ASP A 1 106 ? 50.607 -31.307 -22.869 1.00 39.91 106 ASP A CA 1
ATOM 851 C C . ASP A 1 106 ? 51.235 -31.592 -21.468 1.00 39.91 106 ASP A C 1
ATOM 853 O O . ASP A 1 106 ? 51.801 -30.666 -20.886 1.00 39.91 106 ASP A O 1
ATOM 857 N N . PRO A 1 107 ? 51.014 -32.785 -20.865 1.00 56.12 107 PRO A N 1
ATOM 858 C CA . PRO A 1 107 ? 50.983 -33.040 -19.416 1.00 56.12 107 PRO A CA 1
ATOM 859 C C . PRO A 1 107 ? 52.282 -33.679 -18.864 1.00 56.12 107 PRO A C 1
ATOM 861 O O . PRO A 1 107 ? 53.218 -33.868 -19.624 1.00 56.12 107 PRO A O 1
ATOM 864 N N . GLU A 1 108 ? 52.273 -34.056 -17.567 1.00 47.25 108 GLU A N 1
ATOM 865 C CA . GLU A 1 108 ? 53.346 -34.655 -16.714 1.00 47.25 108 GLU A CA 1
ATOM 866 C C . GLU A 1 108 ? 54.056 -33.617 -15.815 1.00 47.25 108 GLU A C 1
ATOM 868 O O . GLU A 1 108 ? 54.487 -32.580 -16.295 1.00 47.25 108 GLU A O 1
ATOM 873 N N . GLU A 1 109 ? 54.214 -33.703 -14.488 1.00 45.25 109 GLU A N 1
ATOM 874 C CA . GLU A 1 109 ? 53.933 -34.621 -13.367 1.00 45.25 109 GLU A CA 1
ATOM 875 C C . GLU A 1 109 ? 53.670 -33.691 -12.150 1.00 45.25 109 GLU A C 1
ATOM 877 O O . GLU A 1 109 ? 54.248 -32.612 -12.050 1.00 45.25 109 GLU A O 1
ATOM 882 N N . SER A 1 110 ? 52.798 -33.979 -11.187 1.00 44.25 110 SER A N 1
ATOM 883 C CA . SER A 1 110 ? 53.167 -34.754 -9.999 1.00 44.25 110 SER A CA 1
ATOM 884 C C . SER A 1 110 ? 51.945 -34.802 -9.080 1.00 44.25 110 SER A C 1
ATOM 886 O O . SER A 1 110 ? 51.475 -33.779 -8.577 1.00 44.25 110 SER A O 1
ATOM 888 N N . LEU A 1 111 ? 51.408 -36.005 -8.903 1.00 52.06 111 LEU A N 1
ATOM 889 C CA . LEU A 1 111 ? 50.371 -36.318 -7.931 1.00 52.06 111 LEU A CA 1
ATOM 890 C C . LEU A 1 111 ? 50.961 -36.224 -6.521 1.00 52.06 111 LEU A C 1
ATOM 892 O O . LEU A 1 111 ? 51.739 -37.088 -6.121 1.00 52.06 111 LEU A O 1
ATOM 896 N N . VAL A 1 112 ? 50.535 -35.237 -5.737 1.00 53.34 112 VAL A N 1
ATOM 897 C CA . VAL A 1 112 ? 50.577 -35.353 -4.275 1.00 53.34 112 VAL A CA 1
ATOM 898 C C . VAL A 1 112 ? 49.198 -35.010 -3.732 1.00 53.34 112 VAL A C 1
ATOM 900 O O . VAL A 1 112 ? 48.869 -33.856 -3.482 1.00 53.34 112 VAL A O 1
ATOM 903 N N . GLU A 1 113 ? 48.397 -36.051 -3.547 1.00 48.50 113 GLU A N 1
ATOM 904 C CA . GLU A 1 113 ? 47.245 -36.049 -2.650 1.00 48.50 113 GLU A CA 1
ATOM 905 C C . GLU A 1 113 ? 47.570 -36.963 -1.443 1.00 48.50 113 GLU A C 1
ATOM 907 O O . GLU A 1 113 ? 48.559 -37.700 -1.464 1.00 48.50 113 GLU A O 1
ATOM 912 N N . PRO A 1 114 ? 46.821 -36.882 -0.339 1.00 51.22 114 PRO A N 1
ATOM 913 C CA . PRO A 1 114 ? 47.184 -36.145 0.864 1.00 51.22 114 PRO A CA 1
ATOM 914 C C . PRO A 1 114 ? 47.565 -37.089 2.019 1.00 51.22 114 PRO A C 1
ATOM 916 O O . PRO A 1 114 ? 47.179 -38.257 2.041 1.00 51.22 114 PRO A O 1
ATOM 919 N N . LYS A 1 115 ? 48.272 -36.594 3.045 1.00 51.75 115 LYS A N 1
ATOM 920 C CA . LYS A 1 115 ? 48.432 -37.350 4.299 1.00 51.75 115 LYS A CA 1
ATOM 921 C C . LYS A 1 115 ? 47.283 -37.007 5.261 1.00 51.75 115 LYS A C 1
ATOM 923 O O . LYS A 1 115 ? 47.181 -35.846 5.654 1.00 51.75 115 LYS A O 1
ATOM 928 N N . PRO A 1 116 ? 46.451 -37.977 5.685 1.00 50.72 116 PRO A N 1
ATOM 929 C CA . PRO A 1 116 ? 45.517 -37.781 6.780 1.00 50.72 116 PRO A CA 1
ATOM 930 C C . PRO A 1 116 ? 46.249 -38.033 8.103 1.00 50.72 116 PRO A C 1
ATOM 932 O O . PRO A 1 116 ? 46.910 -39.058 8.273 1.00 50.72 116 PRO A O 1
ATOM 935 N N . GLU A 1 117 ? 46.113 -37.128 9.065 1.00 43.75 117 GLU A N 1
ATOM 936 C CA . GLU A 1 117 ? 46.399 -37.430 10.467 1.00 43.75 117 GLU A CA 1
ATOM 937 C C . GLU A 1 117 ? 45.157 -37.082 11.289 1.00 43.75 117 GLU A C 1
ATOM 939 O O . GLU A 1 117 ? 44.747 -35.931 11.395 1.00 43.75 117 GLU A O 1
ATOM 944 N N . ALA A 1 118 ? 44.535 -38.117 11.838 1.00 57.12 118 ALA A N 1
ATOM 945 C C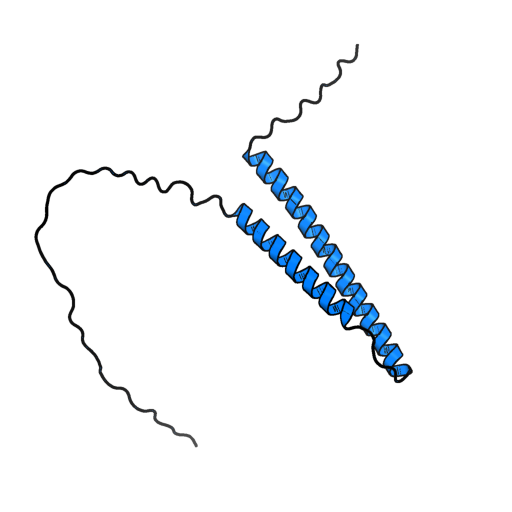A . ALA A 1 118 ? 43.536 -38.060 12.896 1.00 57.12 118 ALA A CA 1
ATOM 946 C C . ALA A 1 118 ? 43.969 -39.075 13.970 1.00 57.12 118 ALA A C 1
ATOM 948 O O . ALA A 1 118 ? 44.735 -39.987 13.645 1.00 57.12 118 ALA A O 1
ATOM 949 N N . PRO A 1 119 ? 43.399 -39.079 15.185 1.00 48.97 119 PRO A N 1
ATOM 950 C CA . PRO A 1 119 ? 42.871 -37.985 16.003 1.00 48.97 119 PRO A CA 1
ATOM 951 C C . PRO A 1 119 ? 43.600 -37.945 17.372 1.00 48.97 119 PRO A C 1
ATOM 953 O O . PRO A 1 119 ? 43.818 -38.990 17.982 1.00 48.97 119 PRO A O 1
ATOM 956 N N . SER A 1 120 ? 43.942 -36.772 17.915 1.00 51.00 120 SER A N 1
ATOM 957 C CA . SER A 1 120 ? 44.399 -36.683 19.317 1.00 51.00 120 SER A CA 1
ATOM 958 C C . SER A 1 120 ? 43.233 -36.309 20.221 1.00 51.00 120 SER A C 1
ATOM 960 O O . SER A 1 120 ? 42.545 -35.319 19.994 1.00 51.00 120 SER A O 1
ATOM 962 N N . ALA A 1 121 ? 42.997 -37.177 21.197 1.00 47.88 121 ALA A N 1
ATOM 963 C CA . ALA A 1 121 ? 41.825 -37.244 22.047 1.00 47.88 121 ALA A CA 1
ATOM 964 C C . ALA A 1 121 ? 41.659 -36.043 22.993 1.00 47.88 121 ALA A C 1
ATOM 966 O O . ALA A 1 121 ? 42.607 -35.628 23.654 1.00 47.88 121 ALA A O 1
ATOM 967 N N . ASP A 1 122 ? 40.414 -35.592 23.133 1.00 55.50 122 ASP A N 1
ATOM 968 C CA . ASP A 1 122 ? 39.883 -35.001 24.368 1.00 55.50 122 ASP A CA 1
ATOM 969 C C . ASP A 1 122 ? 39.459 -36.170 25.286 1.00 55.50 122 ASP A C 1
ATOM 971 O O . ASP A 1 122 ? 38.925 -37.162 24.766 1.00 55.50 122 ASP A O 1
ATOM 975 N N . PRO A 1 123 ? 39.700 -36.142 26.617 1.00 53.94 123 PRO A N 1
ATOM 976 C CA . PRO A 1 123 ? 38.671 -35.559 27.488 1.00 53.94 123 PRO A CA 1
ATOM 977 C C . PRO A 1 123 ? 39.169 -34.963 28.831 1.00 53.94 123 PRO A C 1
ATOM 979 O O . PRO A 1 123 ? 39.983 -35.564 29.535 1.00 53.94 123 PRO A O 1
ATOM 982 N N . LYS A 1 124 ? 38.490 -33.900 29.290 1.00 56.03 124 LYS A N 1
ATOM 983 C CA . LYS A 1 124 ? 37.680 -33.846 30.544 1.00 56.03 124 LYS A CA 1
ATOM 984 C C . LYS A 1 124 ? 37.857 -32.533 31.353 1.00 56.03 124 LYS A C 1
ATOM 986 O O . LYS A 1 124 ? 38.980 -32.063 31.502 1.00 56.03 124 LYS A O 1
ATOM 991 N N . PRO A 1 125 ? 36.766 -31.964 31.923 1.00 61.97 125 PRO A N 1
ATOM 992 C CA . PRO A 1 125 ? 36.773 -30.686 32.628 1.00 61.97 125 PRO A CA 1
ATOM 993 C C . PRO A 1 125 ? 37.067 -30.845 34.124 1.00 61.97 125 PRO A C 1
ATOM 995 O O . PRO A 1 125 ? 36.709 -31.860 34.730 1.00 61.97 125 PRO A O 1
ATOM 998 N N . GLU A 1 126 ? 37.635 -29.807 34.738 1.00 62.75 126 GLU A N 1
ATOM 999 C CA . GLU A 1 126 ? 37.679 -29.668 36.196 1.00 62.75 126 GLU A CA 1
ATOM 1000 C C . GLU A 1 126 ? 36.530 -28.776 36.694 1.00 62.75 126 GLU A C 1
ATOM 1002 O O . GLU A 1 126 ? 36.354 -27.660 36.198 1.00 62.75 126 GLU A O 1
ATOM 1007 N N . PRO A 1 127 ? 35.743 -29.230 37.683 1.00 67.38 127 PRO A N 1
ATOM 1008 C CA . PRO A 1 127 ? 34.891 -28.367 38.485 1.00 67.38 127 PRO A CA 1
ATOM 1009 C C . PRO A 1 127 ? 35.665 -27.902 39.723 1.00 67.38 127 PRO A C 1
ATOM 1011 O O . PRO A 1 127 ? 36.459 -28.668 40.263 1.00 67.38 127 PRO A O 1
ATOM 1014 N N . SER A 1 128 ? 35.372 -26.711 40.245 1.00 55.56 128 SER A N 1
ATOM 1015 C CA . SER A 1 128 ? 35.367 -26.474 41.699 1.00 55.56 128 SER A CA 1
ATOM 1016 C C . SER A 1 128 ? 34.735 -25.127 42.044 1.00 55.56 128 SER A C 1
ATOM 1018 O O . SER A 1 128 ? 35.297 -24.069 41.773 1.00 55.56 128 SER A O 1
ATOM 1020 N N . SER A 1 129 ? 33.568 -25.208 42.685 1.00 46.78 129 SER A N 1
ATOM 1021 C CA . SER A 1 129 ? 33.130 -24.275 43.734 1.00 46.78 129 SER A CA 1
ATOM 1022 C C . SER A 1 129 ? 33.824 -24.657 45.058 1.00 46.78 129 SER A C 1
ATOM 1024 O O . SER A 1 129 ? 34.396 -25.750 45.147 1.00 46.78 129 SER A O 1
ATOM 1026 N N . PRO A 1 130 ? 33.820 -23.790 46.082 1.00 62.38 130 PRO A N 1
ATOM 1027 C CA . PRO A 1 130 ? 32.616 -23.538 46.889 1.00 62.38 130 PRO A CA 1
ATOM 1028 C C . PRO A 1 130 ? 32.026 -22.138 46.717 1.00 62.38 130 PRO A C 1
ATOM 1030 O O . PRO A 1 130 ? 32.811 -21.172 46.600 1.00 62.38 130 PRO A O 1
#

Foldseek 3Di:
DDDPPPPPDPPDDPVRVVVVVLVVLVVVLVVLVVVLVVLVVVLVVVQVVQVVVCVVVVHDRDHDVSVVVSVVSVVVSVVVVVVSVVVVVPPPPPDPPPPPPDDDDDDDDDDDDDDDDDDDDDDDDDDDDD

pLDDT: mean 74.37, std 19.16, range [39.91, 97.94]

Secondary structure (DSSP, 8-state):
-------------HHHHHHHHHHHHHHHHHHHHHHHHHHHHHHHHHHHHHHHHHHHHTPPPP-HHHHHHHHHHHHHHHHHHHHHHHHHHTTS---------------------------PPP--PPP---

Radius of gyration: 33.02 Å; chains: 1; bounding box: 75×70×83 Å

Organism: Panicum virgatum (NCBI:txid38727)